Protein AF-A0A9P5WVS8-F1 (afdb_monomer_lite)

Organism: NCBI:txid1400762

Structure (mmCIF, N/CA/C/O backbone):
data_AF-A0A9P5WVS8-F1
#
_entry.id   AF-A0A9P5WVS8-F1
#
loop_
_atom_site.group_PDB
_atom_site.id
_atom_site.type_symbol
_atom_site.label_atom_id
_atom_site.label_alt_id
_atom_site.label_comp_id
_atom_site.label_asym_id
_atom_site.label_entity_id
_atom_site.label_seq_id
_atom_site.pdbx_PDB_ins_code
_atom_site.Cartn_x
_atom_site.Cartn_y
_atom_site.Cartn_z
_atom_site.occupancy
_atom_site.B_iso_or_equiv
_atom_site.auth_seq_id
_atom_site.auth_comp_id
_atom_site.auth_asym_id
_atom_site.auth_atom_id
_atom_site.pdbx_PDB_model_num
ATOM 1 N N . TRP A 1 1 ? 1.039 -5.455 19.716 1.00 73.25 1 TRP A N 1
ATOM 2 C CA . TRP A 1 1 ? -0.332 -5.642 19.205 1.00 73.25 1 TRP A CA 1
ATOM 3 C C . TRP A 1 1 ? -1.257 -4.483 19.533 1.00 73.25 1 TRP A C 1
ATOM 5 O O . TRP A 1 1 ? -1.767 -3.917 18.583 1.00 73.25 1 TRP A O 1
ATOM 15 N N . CYS A 1 2 ? -1.466 -4.082 20.800 1.00 95.06 2 CYS A N 1
ATOM 16 C CA . CYS A 1 2 ? -2.319 -2.915 21.103 1.00 95.06 2 CYS A CA 1
ATOM 17 C C . CYS A 1 2 ? -1.832 -1.638 20.392 1.00 95.06 2 CYS A C 1
ATOM 19 O O . CYS A 1 2 ? -2.606 -0.998 19.687 1.00 95.06 2 CYS A O 1
ATOM 21 N N . LEU A 1 3 ? -0.535 -1.325 20.493 1.00 97.25 3 LEU A N 1
ATOM 22 C CA . LEU A 1 3 ? 0.045 -0.154 19.832 1.00 97.25 3 LEU A CA 1
ATOM 23 C C . LEU A 1 3 ? -0.055 -0.240 18.301 1.00 97.25 3 LEU A C 1
ATOM 25 O O . LEU A 1 3 ? -0.561 0.683 17.677 1.00 97.25 3 LEU A O 1
ATOM 29 N N . ASP A 1 4 ? 0.372 -1.358 17.711 1.00 97.31 4 ASP A N 1
ATOM 30 C CA . ASP A 1 4 ? 0.451 -1.517 16.252 1.00 97.31 4 ASP A CA 1
ATOM 31 C C . ASP A 1 4 ? -0.931 -1.450 15.590 1.00 97.31 4 ASP A C 1
ATOM 33 O O . ASP A 1 4 ? -1.120 -0.734 14.609 1.00 97.31 4 ASP A O 1
ATOM 37 N N . LEU A 1 5 ? -1.919 -2.159 16.148 1.00 96.19 5 LEU A N 1
ATOM 38 C CA . LEU A 1 5 ? -3.288 -2.157 15.626 1.00 96.19 5 LEU A CA 1
ATOM 39 C C . LEU A 1 5 ? -3.959 -0.797 15.812 1.00 96.19 5 LEU A C 1
ATOM 41 O O . LEU A 1 5 ? -4.620 -0.321 14.892 1.00 96.19 5 LEU A O 1
ATOM 45 N N . THR A 1 6 ? -3.761 -0.152 16.966 1.00 96.81 6 THR A N 1
ATOM 46 C CA . THR A 1 6 ? -4.321 1.185 17.218 1.00 96.81 6 THR A CA 1
ATOM 47 C C . THR A 1 6 ? -3.720 2.206 16.264 1.00 96.81 6 THR A C 1
ATOM 49 O O . THR A 1 6 ? -4.450 3.015 15.698 1.00 96.81 6 THR A O 1
ATOM 52 N N . PHE A 1 7 ? -2.409 2.136 16.033 1.00 97.06 7 PHE A N 1
ATOM 53 C CA . PHE A 1 7 ? -1.724 3.003 15.085 1.00 97.06 7 PHE A CA 1
ATOM 54 C C . PHE A 1 7 ? -2.238 2.798 13.655 1.00 97.06 7 PHE A C 1
ATOM 56 O O . PHE A 1 7 ? -2.649 3.763 13.016 1.00 97.06 7 PHE A O 1
ATOM 63 N N . MET A 1 8 ? -2.293 1.551 13.172 1.00 96.06 8 MET A N 1
ATOM 64 C CA . MET A 1 8 ? -2.791 1.242 11.824 1.00 96.06 8 MET A CA 1
ATOM 65 C C . MET A 1 8 ? -4.257 1.667 11.627 1.00 96.06 8 MET A C 1
ATOM 67 O O . MET A 1 8 ? -4.606 2.223 10.583 1.00 96.06 8 MET A O 1
ATOM 71 N N . HIS A 1 9 ? -5.113 1.454 12.630 1.00 94.12 9 HIS A N 1
ATOM 72 C CA . HIS A 1 9 ? -6.515 1.871 12.591 1.00 94.12 9 HIS A CA 1
ATOM 73 C C . HIS A 1 9 ? -6.663 3.399 12.595 1.00 94.12 9 HIS A C 1
ATOM 75 O O . HIS A 1 9 ? -7.369 3.950 11.751 1.00 94.12 9 HIS A O 1
ATOM 81 N N . ALA A 1 10 ? -5.973 4.096 13.504 1.00 96.12 10 ALA A N 1
ATOM 82 C CA . ALA A 1 10 ? -6.019 5.554 13.587 1.00 96.12 10 ALA A CA 1
ATOM 83 C C . ALA A 1 10 ? -5.479 6.209 12.310 1.00 96.12 10 ALA A C 1
ATOM 85 O O . ALA A 1 10 ? -6.079 7.155 11.812 1.00 96.12 10 ALA A O 1
ATOM 86 N N . LEU A 1 11 ? -4.402 5.673 11.735 1.00 96.62 11 LEU A N 1
ATOM 87 C CA . LEU A 1 11 ? -3.851 6.155 10.472 1.00 96.62 11 LEU A CA 1
ATOM 88 C C . LEU A 1 11 ? -4.845 5.982 9.316 1.00 96.62 11 LEU A C 1
ATOM 90 O O . LEU A 1 11 ? -5.021 6.898 8.524 1.00 96.62 11 LEU A O 1
ATOM 94 N N . SER A 1 12 ? -5.553 4.854 9.256 1.00 95.06 12 SER A N 1
ATOM 95 C CA . SER A 1 12 ? -6.565 4.619 8.216 1.00 95.06 12 SER A CA 1
ATOM 96 C C . SER A 1 12 ? -7.778 5.547 8.359 1.00 95.06 12 SER A C 1
ATOM 98 O O . SER A 1 12 ? -8.280 6.062 7.366 1.00 95.06 12 SER A O 1
ATOM 100 N N . ARG A 1 13 ? -8.244 5.786 9.593 1.00 94.75 13 ARG A N 1
ATOM 101 C CA . ARG A 1 13 ? -9.469 6.558 9.871 1.00 94.75 13 ARG A CA 1
ATOM 102 C C . ARG A 1 13 ? -9.249 8.065 9.927 1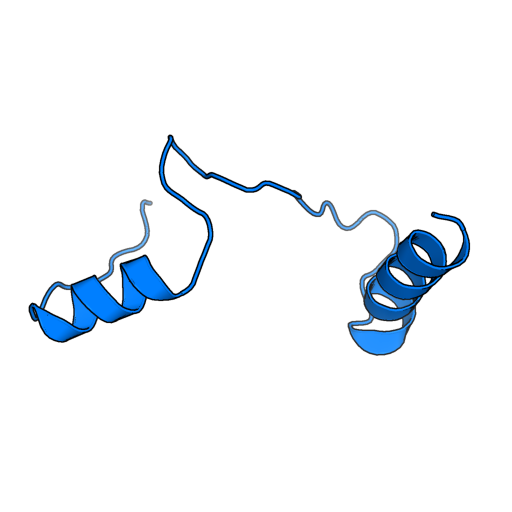.00 94.75 13 ARG A C 1
ATOM 104 O O . ARG A 1 13 ? -10.078 8.810 9.431 1.00 94.75 13 ARG A O 1
ATOM 111 N N . LEU A 1 14 ? -8.166 8.507 10.559 1.00 95.44 14 LEU A N 1
ATOM 112 C CA . LEU A 1 14 ? -7.874 9.924 10.804 1.00 95.44 14 LEU A CA 1
ATOM 113 C C . LEU A 1 14 ? -6.790 10.468 9.870 1.00 95.44 14 LEU A C 1
ATOM 115 O O . LEU A 1 14 ? -6.767 11.661 9.609 1.00 95.44 14 LEU A O 1
ATOM 119 N N . GLY A 1 15 ? -5.869 9.618 9.406 1.00 95.75 15 GLY A N 1
ATOM 120 C CA . GLY A 1 15 ? -4.788 10.028 8.504 1.00 95.75 15 GLY A CA 1
ATOM 121 C C . GLY A 1 15 ? -5.203 9.989 7.034 1.00 95.75 15 GLY A C 1
ATOM 122 O O . GLY A 1 15 ? -5.030 10.967 6.319 1.00 95.75 15 GLY A O 1
ATOM 123 N N . TYR A 1 16 ? -5.760 8.859 6.595 1.00 96.06 16 TYR A N 1
ATOM 124 C CA .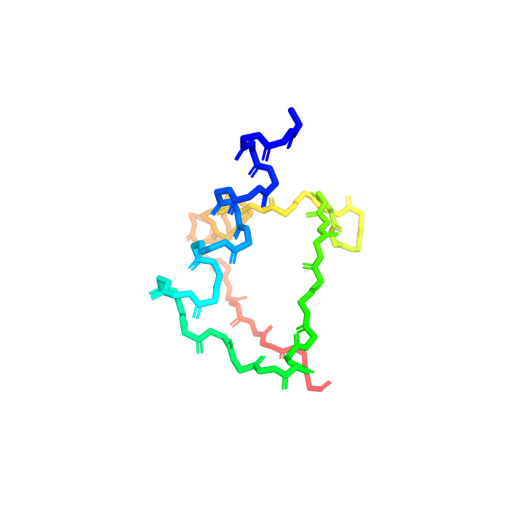 TYR A 1 16 ? -6.277 8.662 5.235 1.00 96.06 16 TYR A CA 1
ATOM 125 C C . TYR A 1 16 ? -7.789 8.881 5.108 1.00 96.06 16 TYR A C 1
ATOM 127 O O . TYR A 1 16 ? -8.331 8.695 4.022 1.00 96.06 16 TYR A O 1
ATOM 135 N N . GLU A 1 17 ? -8.455 9.263 6.201 1.00 95.19 17 GLU A N 1
ATOM 136 C CA . GLU A 1 17 ? -9.866 9.677 6.220 1.00 95.19 17 GLU A CA 1
ATOM 137 C C . GLU A 1 17 ? -10.844 8.637 5.645 1.00 95.19 17 GLU A C 1
ATOM 139 O O . GLU A 1 17 ? -11.843 8.974 5.012 1.00 95.19 17 GLU A O 1
ATOM 144 N N . PHE A 1 18 ? -10.588 7.342 5.861 1.00 95.88 18 PHE A N 1
ATOM 145 C CA . PHE A 1 18 ? -11.525 6.308 5.422 1.00 95.88 18 PHE A CA 1
ATOM 146 C C . PHE A 1 18 ? -12.857 6.404 6.177 1.00 95.88 18 PHE A C 1
ATOM 148 O O . PHE A 1 18 ? -12.893 6.366 7.411 1.00 95.88 18 PHE A O 1
ATOM 155 N N . GLU A 1 19 ? -13.955 6.473 5.422 1.00 92.00 19 GLU A N 1
ATOM 156 C CA . GLU A 1 19 ? -15.321 6.487 5.947 1.00 92.00 19 GLU A CA 1
ATOM 157 C C . GLU A 1 19 ? -15.685 5.179 6.663 1.00 92.00 19 GLU A C 1
ATOM 159 O O . GLU A 1 19 ? -15.123 4.109 6.402 1.00 92.00 19 GLU A O 1
ATOM 164 N N . ASP A 1 20 ? -16.663 5.262 7.566 1.00 85.06 20 ASP A N 1
ATOM 165 C CA . ASP A 1 20 ? -17.217 4.068 8.196 1.00 85.06 20 ASP A CA 1
ATOM 166 C C . ASP A 1 20 ? -17.892 3.176 7.151 1.00 85.06 20 ASP A C 1
ATOM 168 O O . ASP A 1 20 ? -18.733 3.620 6.375 1.00 85.06 20 ASP A O 1
ATOM 172 N N . GLY A 1 21 ? -17.515 1.896 7.138 1.00 87.19 21 GLY A N 1
ATOM 173 C CA . GLY A 1 21 ? -18.042 0.914 6.188 1.00 87.19 21 GLY A CA 1
ATOM 174 C C . GLY A 1 21 ? -17.249 0.781 4.886 1.00 87.19 21 GLY A C 1
ATOM 175 O O . GLY A 1 21 ? -17.590 -0.077 4.072 1.00 87.19 21 GLY A O 1
ATOM 176 N N . ARG A 1 22 ? -16.165 1.547 4.683 1.00 92.94 22 ARG A N 1
ATOM 177 C CA . ARG A 1 22 ? -15.237 1.296 3.570 1.00 92.94 22 ARG A CA 1
ATOM 178 C C . ARG A 1 22 ? -14.556 -0.063 3.750 1.00 92.94 22 ARG A C 1
ATOM 180 O O . ARG A 1 22 ? -13.785 -0.262 4.686 1.00 92.94 22 ARG A O 1
ATOM 187 N N . GLU A 1 23 ? -14.796 -0.982 2.819 1.00 93.38 23 GLU A N 1
ATOM 188 C CA . GLU A 1 23 ? -14.114 -2.275 2.808 1.00 93.38 23 GLU A CA 1
ATOM 189 C C . GLU A 1 23 ? -12.652 -2.115 2.363 1.00 93.38 23 GLU A C 1
ATOM 191 O O . GLU A 1 23 ? -12.350 -1.507 1.331 1.00 93.38 23 GLU A O 1
ATOM 196 N N . VAL A 1 24 ? -11.736 -2.668 3.158 1.00 92.50 24 VAL A N 1
ATOM 197 C CA . VAL A 1 24 ? -10.299 -2.691 2.877 1.00 92.50 24 VAL A CA 1
ATOM 198 C C . VAL A 1 24 ? -9.828 -4.137 2.922 1.00 92.50 24 VAL A C 1
ATOM 200 O O . VAL A 1 24 ? -9.944 -4.808 3.946 1.00 92.50 24 VAL A O 1
ATOM 203 N N . MET A 1 25 ? -9.259 -4.613 1.817 1.00 93.88 25 MET A N 1
ATOM 204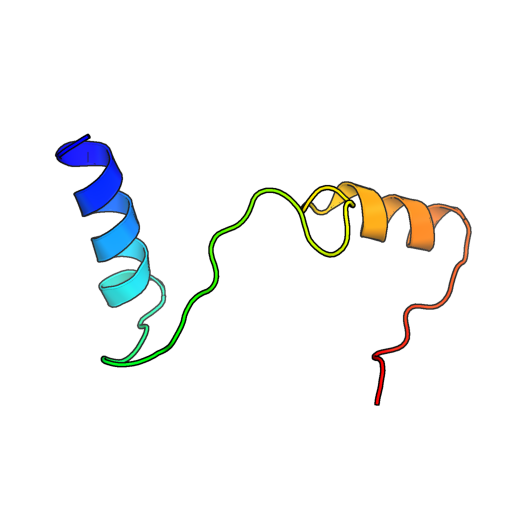 C CA . MET A 1 25 ? -8.651 -5.939 1.752 1.00 93.88 25 MET A CA 1
ATOM 205 C C . MET A 1 25 ? -7.185 -5.872 2.176 1.00 93.88 25 MET A C 1
ATOM 207 O O . MET A 1 25 ? -6.385 -5.159 1.571 1.00 93.88 25 MET A O 1
ATOM 211 N N . ILE A 1 26 ? -6.819 -6.653 3.192 1.00 93.94 26 ILE A N 1
ATOM 212 C CA . ILE A 1 26 ? -5.440 -6.774 3.671 1.00 93.94 26 ILE A CA 1
ATOM 213 C C . ILE A 1 26 ? -4.903 -8.144 3.257 1.00 93.94 26 ILE A C 1
ATOM 215 O O . ILE A 1 26 ? -5.444 -9.177 3.646 1.00 93.94 26 ILE A O 1
ATOM 219 N N . GLY A 1 27 ? -3.816 -8.169 2.488 1.00 95.19 27 GLY A N 1
ATOM 220 C CA . GLY A 1 27 ? -3.207 -9.411 2.021 1.00 95.19 27 GLY A CA 1
ATOM 221 C C . GLY A 1 27 ? -1.741 -9.238 1.641 1.00 95.19 27 GLY A C 1
ATOM 222 O O . GLY A 1 27 ? -1.306 -8.154 1.273 1.00 95.19 27 GLY A O 1
ATOM 223 N N . LYS A 1 28 ? -0.967 -10.326 1.728 1.00 96.50 28 LYS A N 1
ATOM 224 C CA . LYS A 1 28 ? 0.438 -10.355 1.271 1.00 96.50 28 LYS A CA 1
ATOM 225 C C . LYS A 1 28 ? 0.574 -10.693 -0.210 1.00 96.50 28 LYS A C 1
ATOM 227 O O . LYS A 1 28 ? 1.623 -10.466 -0.801 1.00 96.50 28 LYS A O 1
ATOM 232 N N . LYS A 1 29 ? -0.452 -11.321 -0.782 1.00 96.12 29 LYS A N 1
ATOM 233 C CA . LYS A 1 29 ? -0.456 -11.820 -2.152 1.00 96.12 29 LYS A CA 1
ATOM 234 C C . LYS A 1 29 ? -1.823 -11.615 -2.784 1.00 96.12 29 LYS A C 1
ATOM 236 O O . LYS A 1 29 ? -2.832 -11.748 -2.097 1.00 96.12 29 LYS A O 1
ATOM 241 N N . ILE A 1 30 ? -1.839 -11.368 -4.087 1.00 93.19 30 ILE A N 1
ATOM 242 C CA . ILE A 1 30 ? -3.043 -11.325 -4.921 1.00 93.19 30 ILE A CA 1
ATOM 243 C C . ILE A 1 30 ? -2.809 -12.288 -6.085 1.00 93.19 30 ILE A C 1
ATOM 245 O O . ILE A 1 30 ? -1.781 -12.217 -6.753 1.00 93.19 30 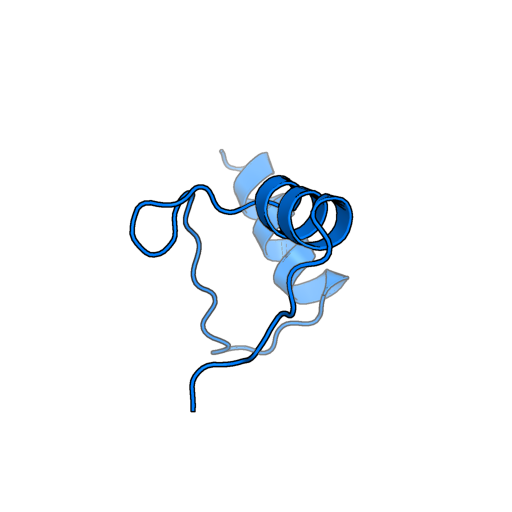ILE A O 1
ATOM 249 N N . GLY A 1 31 ? -3.722 -13.242 -6.290 1.00 91.94 31 GLY A N 1
ATOM 250 C CA . GLY A 1 31 ? -3.586 -14.235 -7.366 1.00 91.94 31 GLY A CA 1
ATOM 251 C C . GLY A 1 31 ? -2.303 -15.080 -7.293 1.00 91.94 31 GLY A C 1
ATOM 252 O O . GLY A 1 31 ? -1.782 -15.484 -8.322 1.00 91.94 31 GLY A O 1
ATOM 253 N N . GLY A 1 32 ? -1.756 -15.311 -6.092 1.00 94.12 32 GLY A N 1
ATOM 254 C CA . GLY A 1 32 ? -0.492 -16.037 -5.886 1.00 94.12 32 GLY A CA 1
ATOM 255 C C . GLY A 1 32 ? 0.779 -15.182 -6.001 1.00 94.12 32 GLY A C 1
ATOM 256 O O . GLY A 1 32 ? 1.840 -15.614 -5.540 1.00 94.12 32 GLY A O 1
ATOM 257 N N . THR A 1 33 ? 0.664 -13.956 -6.509 1.00 93.19 33 THR A N 1
ATOM 258 C CA . THR A 1 33 ? 1.772 -13.006 -6.674 1.00 93.19 33 THR A CA 1
ATOM 259 C C . THR A 1 33 ? 1.902 -12.097 -5.457 1.00 93.19 33 THR A C 1
ATOM 261 O 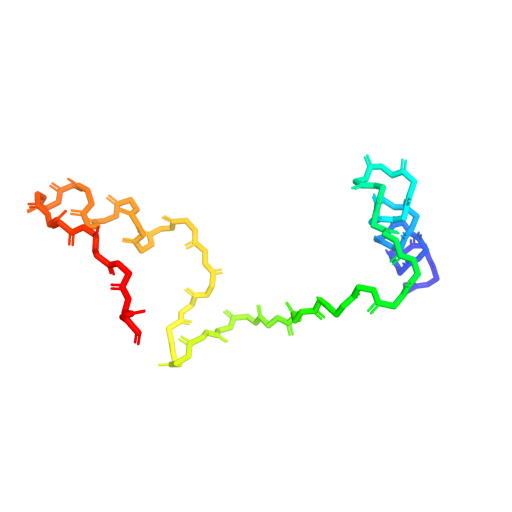O . THR A 1 33 ? 0.899 -11.733 -4.852 1.00 93.19 33 THR A O 1
ATOM 264 N N . GLU A 1 34 ? 3.128 -11.740 -5.073 1.00 96.12 34 GLU A N 1
ATOM 265 C CA . GLU A 1 34 ? 3.398 -10.829 -3.954 1.00 96.12 34 GLU A CA 1
ATOM 266 C C . GLU A 1 34 ? 2.802 -9.435 -4.182 1.00 96.12 34 GLU A C 1
ATOM 268 O O . GLU A 1 34 ? 2.938 -8.852 -5.257 1.00 96.12 34 GLU A O 1
ATOM 273 N N . LEU A 1 35 ? 2.132 -8.909 -3.154 1.00 95.62 35 LEU A N 1
ATOM 274 C CA . LEU A 1 35 ? 1.607 -7.551 -3.148 1.00 95.62 35 LEU A CA 1
ATOM 275 C C . LEU A 1 35 ? 2.759 -6.594 -2.834 1.00 95.62 35 LEU A C 1
ATOM 277 O O . LEU A 1 35 ? 3.264 -6.558 -1.715 1.00 95.62 35 LEU A O 1
ATOM 281 N N . GLY A 1 36 ? 3.172 -5.815 -3.830 1.00 94.81 36 GLY A N 1
ATOM 282 C CA . GLY A 1 36 ? 4.256 -4.854 -3.691 1.00 94.81 36 GLY A CA 1
ATOM 283 C C . GLY A 1 36 ? 4.529 -4.090 -4.982 1.00 94.81 36 GLY A C 1
ATOM 284 O O . GLY A 1 36 ? 3.986 -4.393 -6.042 1.00 94.81 36 GLY A O 1
ATOM 285 N N . TRP A 1 37 ? 5.403 -3.092 -4.891 1.00 95.31 37 TRP A N 1
ATOM 286 C CA . TRP A 1 37 ? 5.763 -2.217 -6.010 1.00 95.31 37 TRP A CA 1
ATOM 287 C C . TRP A 1 37 ?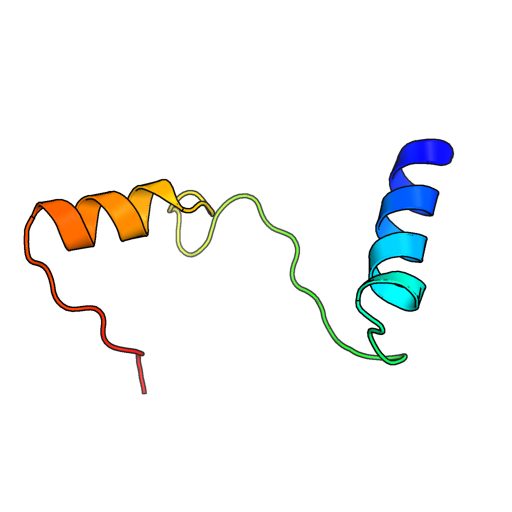 6.729 -2.877 -7.012 1.00 95.31 37 TRP A C 1
ATOM 289 O O . TRP A 1 37 ? 6.789 -2.465 -8.169 1.00 95.31 37 TRP A O 1
ATOM 299 N N . CYS A 1 38 ? 7.459 -3.921 -6.598 1.00 94.81 38 CYS A N 1
ATOM 300 C CA . CYS A 1 38 ? 8.504 -4.565 -7.401 1.00 94.81 38 CYS A CA 1
ATOM 301 C C . CYS A 1 38 ? 7.992 -5.145 -8.728 1.00 94.81 38 CYS A C 1
ATOM 303 O O . CYS A 1 38 ? 8.681 -5.057 -9.746 1.00 94.81 38 CYS A O 1
ATOM 305 N N . LEU A 1 39 ? 6.784 -5.722 -8.736 1.00 93.06 39 LEU A N 1
ATOM 306 C CA . LEU A 1 39 ? 6.193 -6.286 -9.951 1.00 93.06 39 LEU A CA 1
ATOM 307 C C . LEU A 1 39 ? 5.964 -5.193 -11.002 1.00 93.06 39 LEU A C 1
ATOM 309 O O . LEU A 1 39 ? 6.415 -5.326 -12.136 1.00 93.06 39 LEU A O 1
ATOM 313 N N . GLY A 1 40 ? 5.321 -4.091 -10.604 1.00 91.69 40 GLY A N 1
ATOM 314 C CA . GLY A 1 40 ? 5.070 -2.950 -11.485 1.00 91.69 40 GLY A CA 1
ATOM 315 C C . GLY A 1 40 ? 6.363 -2.304 -11.985 1.00 91.69 40 GLY A C 1
ATOM 316 O O . GLY A 1 40 ? 6.485 -2.019 -13.175 1.00 91.69 40 GLY A O 1
ATOM 317 N N . ALA A 1 41 ? 7.363 -2.158 -11.109 1.00 94.62 41 ALA A N 1
ATOM 318 C CA . ALA A 1 41 ? 8.681 -1.658 -11.497 1.00 94.62 41 ALA A CA 1
ATOM 319 C C . ALA A 1 41 ? 9.340 -2.547 -12.565 1.00 94.62 41 ALA A C 1
ATOM 321 O O . ALA A 1 41 ? 9.862 -2.041 -13.553 1.00 94.62 41 ALA A O 1
ATOM 322 N N . THR A 1 42 ? 9.269 -3.871 -12.408 1.00 94.38 42 THR A N 1
ATOM 323 C CA . THR A 1 42 ? 9.843 -4.818 -13.376 1.00 94.38 42 THR A CA 1
ATOM 324 C C . THR A 1 42 ? 9.146 -4.729 -14.732 1.00 94.38 42 THR A C 1
ATOM 326 O O . THR A 1 42 ? 9.828 -4.698 -15.752 1.00 94.38 42 THR A O 1
ATOM 329 N N . ILE A 1 43 ? 7.812 -4.631 -14.753 1.00 93.94 43 ILE A N 1
ATOM 330 C CA . ILE A 1 43 ? 7.032 -4.477 -15.993 1.00 93.94 43 ILE A CA 1
ATOM 331 C C . ILE A 1 43 ? 7.462 -3.212 -16.747 1.00 93.94 43 ILE A C 1
ATOM 333 O O . ILE A 1 43 ? 7.742 -3.283 -17.943 1.00 93.94 43 ILE A O 1
ATOM 337 N N . ALA A 1 44 ? 7.602 -2.084 -16.043 1.00 93.75 44 ALA A N 1
ATOM 338 C CA . ALA A 1 44 ? 8.080 -0.839 -16.641 1.00 93.75 44 ALA A CA 1
ATOM 339 C C . ALA A 1 44 ? 9.514 -0.966 -17.190 1.00 93.75 44 ALA A C 1
ATOM 341 O O . ALA A 1 44 ? 9.800 -0.494 -18.288 1.00 93.75 44 ALA A O 1
ATOM 342 N N . MET A 1 45 ? 10.405 -1.651 -16.464 1.00 95.31 45 MET A N 1
ATOM 343 C CA . MET A 1 45 ? 11.797 -1.866 -16.881 1.00 95.31 45 MET A CA 1
ATOM 344 C C . MET A 1 45 ? 11.928 -2.711 -18.154 1.00 95.31 45 MET A C 1
ATOM 346 O O . MET A 1 45 ? 12.859 -2.498 -18.927 1.00 95.31 45 MET A O 1
ATOM 350 N N . VAL A 1 46 ? 11.015 -3.660 -18.383 1.00 96.44 46 VAL A N 1
ATOM 351 C CA . VAL A 1 46 ? 11.012 -4.506 -19.592 1.00 96.44 46 VAL A CA 1
ATOM 352 C C . VAL A 1 46 ? 10.153 -3.938 -20.727 1.00 96.44 46 VAL A C 1
ATOM 354 O O . VAL A 1 46 ? 10.005 -4.591 -21.757 1.00 96.44 46 VAL A O 1
ATOM 357 N N . GLY A 1 47 ? 9.595 -2.733 -20.562 1.00 92.69 47 GLY A N 1
ATOM 358 C CA . GLY A 1 47 ? 8.756 -2.078 -21.570 1.00 92.69 47 GLY A CA 1
ATOM 359 C C . GLY A 1 47 ? 7.368 -2.705 -21.737 1.00 92.69 47 GLY A C 1
ATOM 360 O O . GLY A 1 47 ? 6.785 -2.605 -22.814 1.00 92.69 47 GLY A O 1
ATOM 361 N N . GLY A 1 48 ? 6.849 -3.379 -20.707 1.00 89.69 48 GLY A N 1
ATOM 362 C CA . GLY A 1 48 ? 5.500 -3.941 -20.719 1.00 89.69 48 GLY A CA 1
ATOM 363 C C . GLY A 1 48 ? 4.422 -2.883 -20.472 1.00 89.69 48 GLY A C 1
ATOM 364 O O . GLY A 1 48 ? 4.622 -1.938 -19.710 1.00 89.69 48 GLY A O 1
ATOM 365 N N . GLU A 1 49 ? 3.260 -3.061 -21.096 1.00 87.44 49 GLU A N 1
ATOM 366 C CA . GLU A 1 49 ? 2.095 -2.189 -20.928 1.00 87.44 49 GLU A CA 1
ATOM 367 C C . GLU A 1 49 ? 1.167 -2.722 -19.823 1.00 87.44 49 GLU A C 1
ATOM 369 O O . GLU A 1 49 ? 0.920 -3.926 -19.726 1.00 87.44 49 GLU A O 1
ATOM 374 N N . LEU A 1 50 ? 0.658 -1.826 -18.972 1.00 86.31 50 LEU A N 1
ATOM 375 C CA . LEU A 1 50 ? -0.274 -2.155 -17.893 1.00 86.31 50 LEU A CA 1
ATOM 376 C C . LEU A 1 50 ? -1.700 -1.810 -18.325 1.00 86.31 50 LEU A C 1
ATOM 378 O O . LEU A 1 50 ? -2.024 -0.638 -18.506 1.00 86.31 50 LEU A O 1
ATOM 382 N N . THR A 1 51 ? -2.558 -2.821 -18.437 1.00 87.56 51 THR A N 1
ATOM 383 C CA . THR A 1 51 ? -3.987 -2.655 -18.725 1.00 87.56 51 THR A CA 1
ATOM 384 C C . THR A 1 51 ? -4.822 -3.183 -17.563 1.00 87.56 51 THR A C 1
ATOM 386 O O . THR A 1 51 ? -4.506 -4.209 -16.955 1.00 87.56 51 THR A O 1
ATOM 389 N N . CYS A 1 52 ? -5.881 -2.453 -17.208 1.00 83.88 52 CYS A N 1
ATOM 390 C CA . CYS A 1 52 ? -6.872 -2.956 -16.263 1.00 83.88 52 CYS A CA 1
ATOM 391 C C . CYS A 1 52 ? -7.706 -4.038 -16.949 1.00 83.88 52 CYS A C 1
ATOM 393 O O . CYS A 1 52 ? -8.013 -3.936 -18.134 1.00 83.88 52 CYS A O 1
ATOM 395 N N . ARG A 1 53 ? -8.071 -5.074 -16.195 1.00 78.94 53 ARG A N 1
ATOM 396 C CA . ARG A 1 53 ? -9.046 -6.058 -16.656 1.00 78.94 53 ARG A CA 1
ATOM 397 C C . ARG A 1 53 ? -10.438 -5.427 -16.562 1.00 78.94 53 ARG A C 1
ATOM 399 O O . ARG A 1 53 ? -10.761 -4.914 -15.491 1.00 78.94 53 ARG A O 1
ATOM 406 N N . ASP A 1 54 ? -11.186 -5.458 -17.665 1.00 62.44 54 ASP A N 1
ATOM 407 C CA . ASP A 1 54 ? -12.599 -5.049 -17.729 1.00 62.44 54 ASP A CA 1
ATOM 408 C C . ASP A 1 54 ? -13.480 -5.830 -16.739 1.00 62.44 54 ASP A C 1
ATOM 410 O O . ASP A 1 54 ? -13.211 -7.043 -16.524 1.00 62.44 54 ASP A O 1
#

Foldseek 3Di:
DVVVVVVVVCCVCVVVNDDPPDDDDDDQDDPNHGPDCVVVVVCVVVVHDDDDDD

pLDDT: mean 92.48, std 6.16, range [62.44, 97.31]

Radius of gyration: 15.76 Å; chains: 1; bounding box: 30×26×43 Å

InterPro domains:
  IPR000407 Nucleoside phosphatase GDA1/CD39 [PF01150] (2-46)

Sequence (54 aa):
WCLDLTFMHALSRLGYEFEDGREVMIGKKIGGTELGWCLGATIAMVGGELTCRD

Secondary structure (DSSP, 8-state):
-HHHHHHHHHIIIIIS-PPTT------SEETTEE-SHHHHHHHHHTT-------